Protein AF-A0A0W7WW21-F1 (afdb_monomer)

Mean predicted aligned error: 4.62 Å

Secondary structure (DSSP, 8-state):
---PPP----B-HHHHHHHHTS---HHHHHHHHHH-SEEETTTEEE---SSBS--HHHHHHHHHHHHHHHSTTGGGTTTT--B-BTTTBEEEEEEEESSTT-EEEEEE-SS-GGGPPEEEESSTTSPPEEESS-HHHHHHHHHH-TT-TTT--TTT-SS--EEE-

Sequence (165 aa):
MTGHQDLELDIDWGVVQGQLGALLPGDFKRLCEAFGEGEFSAYLYVHSTRGGDRLDVVEELNDLRATLATMLNRERAYEPYHLFEPGRGGLIPWARAVEEGVEFFWLAGDDDPAEWPVLARKDPAEEWHSFAMGVPEFIYHMLTDADFSPFGITELFPEPSYEMY

Organism: NCBI:txid1765722

Nearest PDB structures (foldseek):
  5nmr-assembly1_A  TM=3.209E-01  e=8.500E+00  Mus musculus

Radius of gyration: 15.53 Å; Cα contacts (8 Å, |Δi|>4): 303; chains: 1; bounding box: 34×35×38 Å

pLDDT: mean 90.93, std 9.65, range [36.94, 98.5]

Structure (mmCIF, N/CA/C/O backbone):
data_AF-A0A0W7WW21-F1
#
_entry.id   AF-A0A0W7WW21-F1
#
loop_
_atom_site.group_PDB
_atom_site.id
_atom_site.type_symbol
_atom_site.label_atom_id
_atom_site.label_alt_id
_atom_site.label_comp_id
_atom_site.label_asym_id
_atom_site.label_entity_id
_atom_site.label_seq_id
_atom_site.pdbx_PDB_ins_code
_atom_site.Cartn_x
_atom_site.Cartn_y
_atom_site.Cartn_z
_atom_site.occupancy
_atom_site.B_iso_or_equiv
_atom_site.auth_seq_id
_atom_site.auth_comp_id
_atom_site.auth_asym_id
_atom_site.auth_atom_id
_atom_site.pdbx_PDB_model_num
ATOM 1 N N . MET A 1 1 ? -5.351 -14.446 22.792 1.00 36.94 1 MET A N 1
ATOM 2 C CA . MET A 1 1 ? -6.567 -13.615 22.631 1.00 36.94 1 MET A CA 1
ATOM 3 C C . MET A 1 1 ? -6.236 -12.210 23.111 1.00 36.94 1 MET A C 1
ATOM 5 O O . MET A 1 1 ? -6.579 -11.836 24.225 1.00 36.94 1 MET A O 1
ATOM 9 N N . THR A 1 2 ? -5.487 -11.461 22.312 1.00 44.44 2 THR A N 1
ATOM 10 C CA . THR A 1 2 ? -5.311 -10.019 22.498 1.00 44.44 2 THR A CA 1
ATOM 11 C C . THR A 1 2 ? -6.563 -9.353 21.936 1.00 44.44 2 THR A C 1
ATOM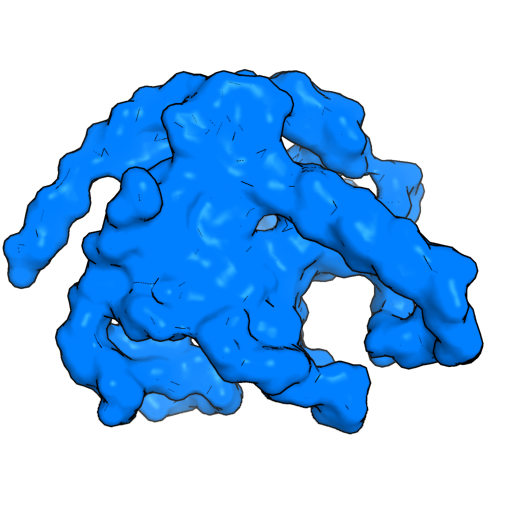 13 O O . THR A 1 2 ? -6.891 -9.503 20.763 1.00 44.44 2 THR A O 1
ATOM 16 N N . GLY A 1 3 ? -7.355 -8.760 22.831 1.00 45.78 3 GLY A N 1
ATOM 17 C CA . GLY A 1 3 ? -8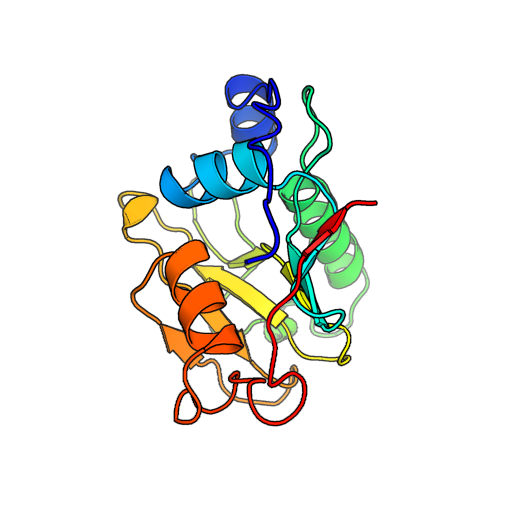.622 -8.113 22.514 1.00 45.78 3 GLY A CA 1
ATOM 18 C C . GLY A 1 3 ? -8.376 -6.745 21.903 1.00 45.78 3 GLY A C 1
ATOM 19 O O . GLY A 1 3 ? -8.393 -5.752 22.624 1.00 45.78 3 GLY A O 1
ATOM 20 N N . HIS A 1 4 ? -8.134 -6.714 20.595 1.00 55.91 4 HIS A N 1
ATOM 21 C CA . HIS A 1 4 ? -8.224 -5.475 19.834 1.00 55.91 4 HIS A CA 1
ATOM 22 C C . HIS A 1 4 ? -9.670 -4.969 19.918 1.00 55.91 4 HIS A C 1
ATOM 24 O O . HIS A 1 4 ? -10.600 -5.708 19.590 1.00 55.91 4 HIS A O 1
ATOM 30 N N . GLN A 1 5 ? -9.870 -3.770 20.465 1.00 55.94 5 GLN A N 1
ATOM 31 C CA . GLN A 1 5 ? -11.153 -3.073 20.401 1.00 55.94 5 GLN A CA 1
ATOM 32 C C . GLN A 1 5 ? -11.148 -2.261 19.115 1.00 55.94 5 GLN A C 1
ATOM 34 O O . GLN A 1 5 ? -10.246 -1.446 18.935 1.00 55.94 5 GLN A O 1
ATOM 39 N N . ASP A 1 6 ? -12.136 -2.491 18.248 1.00 60.81 6 ASP A N 1
ATOM 40 C CA . ASP A 1 6 ? -12.343 -1.665 17.062 1.00 60.81 6 ASP A CA 1
ATOM 41 C C . ASP A 1 6 ? -12.422 -0.205 17.510 1.00 60.81 6 ASP A C 1
ATOM 43 O O . ASP A 1 6 ? -13.284 0.165 18.310 1.00 60.81 6 ASP A O 1
ATOM 47 N N . LEU A 1 7 ? -11.476 0.610 17.045 1.00 63.44 7 LEU A N 1
ATOM 48 C CA . LEU A 1 7 ? -11.408 2.018 17.428 1.00 63.44 7 LEU A CA 1
ATOM 49 C C . LEU A 1 7 ? -12.541 2.839 16.806 1.00 63.44 7 LEU A C 1
ATOM 51 O O . LEU A 1 7 ? -12.765 3.966 17.245 1.00 63.44 7 LEU A O 1
ATOM 55 N N . GLU A 1 8 ? -13.233 2.273 15.807 1.00 71.38 8 GLU A N 1
ATOM 56 C CA . GLU A 1 8 ? -14.285 2.916 15.013 1.00 71.38 8 GLU A CA 1
ATOM 57 C C . GLU A 1 8 ? -13.861 4.333 14.595 1.00 71.38 8 GLU A C 1
ATOM 59 O O . GLU A 1 8 ? -14.600 5.303 14.781 1.00 71.38 8 GLU A O 1
ATOM 64 N N . LEU A 1 9 ? -12.626 4.465 14.090 1.00 80.00 9 LEU A N 1
ATOM 65 C CA . LEU A 1 9 ? -12.068 5.770 13.748 1.00 80.00 9 LEU A CA 1
ATOM 66 C C . LEU A 1 9 ? -12.911 6.445 12.666 1.00 80.00 9 LEU A C 1
ATOM 68 O O . LEU A 1 9 ? -13.158 5.875 11.605 1.00 80.00 9 LEU A O 1
ATOM 72 N N . ASP A 1 10 ? -13.297 7.692 12.919 1.00 84.94 10 ASP A N 1
ATOM 73 C CA . ASP A 1 10 ? -13.980 8.526 11.933 1.00 84.94 10 ASP A CA 1
ATOM 74 C C . ASP A 1 10 ? -12.942 9.105 10.962 1.00 84.94 10 ASP A C 1
ATOM 76 O O . ASP A 1 10 ? -12.232 10.066 11.279 1.00 84.94 10 ASP A O 1
ATOM 80 N N . ILE A 1 11 ? -12.796 8.456 9.806 1.00 89.12 11 ILE A N 1
ATOM 81 C CA . ILE A 1 11 ? -11.891 8.861 8.726 1.00 89.12 11 ILE A CA 1
ATOM 82 C C . ILE A 1 11 ? -12.726 9.458 7.590 1.00 89.12 11 ILE A C 1
ATOM 84 O O . ILE A 1 11 ? -13.607 8.799 7.031 1.00 89.12 11 ILE A O 1
ATOM 88 N N . ASP A 1 12 ? -12.409 10.688 7.181 1.00 92.31 12 ASP A N 1
ATOM 89 C CA . ASP A 1 12 ? -13.035 11.326 6.023 1.00 92.31 12 ASP A CA 1
ATOM 90 C C . ASP A 1 12 ? -12.442 10.767 4.721 1.00 92.31 12 ASP A C 1
ATOM 92 O O . ASP A 1 12 ? -11.591 11.363 4.050 1.00 92.31 12 ASP A O 1
ATOM 96 N N . TRP A 1 13 ? -12.927 9.586 4.335 1.00 93.88 13 TRP A N 1
ATOM 97 C CA . TRP A 1 13 ? -12.550 8.926 3.087 1.00 93.88 13 TRP A CA 1
ATOM 98 C C . TRP A 1 13 ? -12.847 9.768 1.843 1.00 93.88 13 TRP A C 1
ATOM 100 O O . TRP A 1 13 ? -12.227 9.555 0.801 1.00 93.88 13 TRP A O 1
ATOM 110 N N . GLY A 1 14 ? -13.797 10.706 1.913 1.00 93.81 14 GLY A N 1
ATOM 111 C CA . GLY A 1 14 ? -14.089 11.622 0.814 1.00 93.81 14 GLY A CA 1
ATOM 112 C C . GLY A 1 14 ? -12.912 12.556 0.553 1.00 93.81 14 GLY A C 1
ATOM 113 O O . GLY A 1 14 ? -12.470 12.680 -0.592 1.00 93.81 14 GLY A O 1
ATOM 114 N N . VAL A 1 15 ? -12.366 13.154 1.614 1.00 93.44 15 VAL A N 1
ATOM 115 C CA . VAL A 1 15 ? -11.175 14.009 1.532 1.00 93.44 15 VAL A CA 1
ATOM 116 C C . VAL A 1 15 ? -9.942 13.199 1.145 1.00 93.44 15 VAL A C 1
ATOM 118 O O . VAL A 1 15 ? -9.261 13.575 0.192 1.00 93.44 15 VAL A O 1
ATOM 121 N N . VAL A 1 16 ? -9.689 12.065 1.805 1.00 93.69 16 VAL A N 1
ATOM 122 C CA . VAL A 1 16 ? -8.512 11.218 1.533 1.00 93.69 16 VAL A CA 1
ATOM 123 C C . VAL A 1 16 ? -8.476 10.754 0.074 1.00 93.69 16 VAL A C 1
ATOM 125 O O . VAL A 1 16 ? -7.477 10.940 -0.618 1.00 93.69 16 VAL A O 1
ATOM 128 N N . GLN A 1 17 ? -9.581 10.207 -0.440 1.00 94.31 17 GLN A N 1
ATOM 129 C CA . GLN A 1 17 ? -9.658 9.759 -1.838 1.00 94.31 17 GLN A CA 1
ATOM 130 C C . GLN A 1 17 ? -9.620 10.941 -2.818 1.00 94.31 17 GLN A C 1
ATOM 132 O O . GLN A 1 17 ? -9.106 10.809 -3.928 1.00 94.31 17 GLN A O 1
ATOM 137 N N . GLY A 1 18 ? -10.126 12.112 -2.413 1.00 94.75 18 GLY A N 1
ATOM 138 C CA . GLY A 1 18 ? -10.012 13.351 -3.182 1.00 94.75 18 GLY A CA 1
ATOM 139 C C . GLY A 1 18 ? -8.568 13.846 -3.312 1.00 94.75 18 GLY A C 1
ATOM 140 O O . GLY A 1 18 ? -8.181 14.302 -4.385 1.00 94.75 18 GLY A O 1
ATOM 141 N N . GLN A 1 19 ? -7.764 13.725 -2.250 1.00 94.25 19 GLN A N 1
ATOM 142 C CA . GLN A 1 19 ? -6.334 14.051 -2.262 1.00 94.25 19 GLN A CA 1
ATOM 143 C C . GLN A 1 19 ? -5.523 13.025 -3.062 1.00 94.25 19 GLN A C 1
ATOM 145 O O . GLN A 1 19 ? -4.654 13.409 -3.842 1.00 94.25 19 GLN A O 1
ATOM 150 N N . LEU A 1 20 ? -5.826 11.734 -2.892 1.00 93.69 20 LEU A N 1
ATOM 151 C CA . LEU A 1 20 ? -5.174 10.644 -3.618 1.00 93.69 20 LEU A CA 1
ATOM 152 C C . LEU A 1 20 ? -5.509 10.672 -5.117 1.00 93.69 20 LEU A C 1
ATOM 154 O O . LEU A 1 20 ? -4.670 10.335 -5.945 1.00 93.69 20 LEU A O 1
ATOM 158 N N . GLY A 1 21 ? -6.733 11.074 -5.474 1.00 94.12 21 GLY A N 1
ATOM 159 C CA . GLY A 1 21 ? -7.254 10.985 -6.839 1.00 94.12 21 GLY A CA 1
ATOM 160 C C . GLY A 1 21 ? -7.647 9.560 -7.246 1.00 94.12 21 GLY A C 1
ATOM 161 O O . GLY A 1 21 ? -7.709 9.265 -8.439 1.00 94.12 21 GLY A O 1
ATOM 162 N N . ALA A 1 22 ? -7.899 8.688 -6.266 1.00 93.12 22 ALA A N 1
ATOM 163 C CA . ALA A 1 22 ? -8.311 7.299 -6.443 1.00 93.12 22 ALA A CA 1
ATOM 164 C C . ALA A 1 22 ? -9.251 6.875 -5.309 1.00 93.12 22 ALA A C 1
ATOM 166 O O . ALA A 1 22 ? -9.149 7.375 -4.188 1.00 93.12 22 ALA A O 1
ATOM 167 N N . LEU A 1 23 ? -10.139 5.922 -5.589 1.00 94.62 23 LEU A N 1
ATOM 168 C CA . LEU A 1 23 ? -10.840 5.198 -4.530 1.00 94.62 23 LEU A CA 1
ATOM 169 C C . LEU A 1 23 ? -9.876 4.218 -3.849 1.00 94.62 23 LEU A C 1
ATOM 171 O O . LEU A 1 23 ? -8.936 3.752 -4.480 1.00 94.62 23 LEU A O 1
ATOM 175 N N . LEU A 1 24 ? -10.123 3.891 -2.580 1.00 95.50 24 LEU A N 1
ATOM 176 C CA . LEU A 1 24 ? -9.345 2.883 -1.851 1.00 95.50 24 LEU A CA 1
ATOM 177 C C . LEU A 1 24 ? -10.147 1.589 -1.638 1.00 95.50 24 LEU A C 1
ATOM 179 O O . LEU A 1 24 ? -11.376 1.664 -1.471 1.00 95.50 24 LEU A O 1
ATOM 183 N N . PRO A 1 25 ? -9.472 0.422 -1.587 1.00 97.06 25 PRO A N 1
ATOM 184 C CA . PRO A 1 25 ? -10.111 -0.861 -1.311 1.00 97.06 25 PRO A CA 1
ATOM 185 C C . PRO A 1 25 ? -10.961 -0.821 -0.033 1.00 97.06 25 PRO A C 1
ATOM 187 O O . PRO A 1 25 ? -10.577 -0.257 0.995 1.00 97.06 25 PRO A O 1
ATOM 190 N N . GLY A 1 26 ? -12.167 -1.391 -0.093 1.00 96.38 26 GLY A N 1
ATOM 191 C CA . GLY A 1 26 ? -13.128 -1.322 1.013 1.00 96.38 26 GLY A CA 1
ATOM 192 C C . GLY A 1 26 ? -12.690 -2.076 2.270 1.00 96.38 26 GLY A C 1
ATOM 193 O O . GLY A 1 26 ? -13.062 -1.701 3.376 1.00 96.38 26 GLY A O 1
ATOM 194 N N . ASP A 1 27 ? -11.915 -3.138 2.104 1.00 96.06 27 ASP A N 1
ATOM 195 C CA . ASP A 1 27 ? -11.316 -3.933 3.173 1.00 96.06 27 ASP A CA 1
ATOM 196 C C . ASP A 1 27 ? -10.166 -3.201 3.876 1.00 96.06 27 ASP A C 1
ATOM 198 O O . ASP A 1 27 ? -10.101 -3.224 5.103 1.00 96.06 27 ASP A O 1
ATOM 202 N N . PHE A 1 28 ? -9.336 -2.473 3.129 1.00 96.56 28 PHE A N 1
ATOM 203 C CA . PHE A 1 28 ? -8.301 -1.609 3.686 1.00 96.56 28 PHE A CA 1
ATOM 204 C C . PHE A 1 28 ? -8.896 -0.491 4.544 1.00 96.56 28 PHE A C 1
ATOM 206 O O . PHE A 1 28 ? -8.421 -0.242 5.646 1.00 96.56 28 PHE A O 1
ATOM 213 N N . LYS A 1 29 ? -9.993 0.131 4.097 1.00 94.75 29 LYS A N 1
ATOM 214 C CA . LYS A 1 29 ? -10.686 1.151 4.901 1.00 94.75 29 LYS A CA 1
ATOM 215 C C . LYS A 1 29 ? -11.135 0.609 6.256 1.00 94.75 29 LYS A C 1
ATOM 217 O O . LYS A 1 29 ? -10.857 1.227 7.277 1.00 94.75 29 LYS A O 1
ATOM 222 N N . ARG A 1 30 ? -11.731 -0.590 6.274 1.00 94.50 30 ARG A N 1
ATOM 223 C CA . ARG A 1 30 ? -12.118 -1.263 7.526 1.00 94.50 30 ARG A CA 1
ATOM 224 C C . ARG A 1 30 ? -10.910 -1.604 8.396 1.00 94.50 30 ARG A C 1
ATOM 226 O O . ARG A 1 30 ? -11.005 -1.503 9.612 1.00 94.50 30 ARG A O 1
ATOM 233 N N . LEU A 1 31 ? -9.786 -2.000 7.793 1.00 94.12 31 LEU A N 1
ATOM 234 C CA . LEU A 1 31 ? -8.537 -2.233 8.521 1.00 94.12 31 LEU A CA 1
ATOM 235 C C . LEU A 1 31 ? -8.070 -0.949 9.223 1.00 94.12 31 LEU A C 1
ATOM 237 O O . LEU A 1 31 ? -7.793 -0.988 10.417 1.00 94.12 31 LEU A O 1
ATOM 241 N N . CYS A 1 32 ? -8.043 0.185 8.518 1.00 93.31 32 CYS A N 1
ATOM 242 C CA . CYS A 1 32 ? -7.687 1.480 9.101 1.00 93.31 32 CYS A CA 1
ATOM 243 C C . CYS A 1 32 ? -8.660 1.916 10.202 1.00 93.31 32 CYS A C 1
ATOM 245 O O . CYS A 1 32 ? -8.216 2.359 11.253 1.00 93.31 32 CYS A O 1
ATOM 247 N N . GLU A 1 33 ? -9.969 1.768 9.994 1.00 91.81 33 GLU A N 1
ATOM 248 C CA . GLU A 1 33 ? -10.997 2.124 10.985 1.00 91.81 33 GLU A CA 1
ATOM 249 C C . GLU A 1 33 ? -10.913 1.262 12.253 1.00 91.81 33 GLU A C 1
ATOM 251 O O . GLU A 1 33 ? -11.152 1.757 13.357 1.00 91.81 33 GLU A O 1
ATOM 256 N N . ALA A 1 34 ? -10.565 -0.019 12.101 1.00 90.88 34 ALA A N 1
ATOM 257 C CA . ALA A 1 34 ? -10.420 -0.945 13.213 1.00 90.88 34 ALA A CA 1
ATOM 258 C C . ALA A 1 34 ? -9.117 -0.699 13.978 1.00 90.88 34 ALA A C 1
ATOM 260 O O . ALA A 1 34 ? -9.153 -0.552 15.199 1.00 90.88 34 ALA A O 1
ATOM 261 N N . PHE A 1 35 ? -7.979 -0.667 13.280 1.00 88.44 35 PHE A N 1
ATOM 262 C CA . PHE A 1 35 ? -6.643 -0.687 13.882 1.00 88.44 35 PHE A CA 1
ATOM 263 C C . PHE A 1 35 ? -6.037 0.700 14.096 1.00 88.44 35 PHE A C 1
ATOM 265 O O . PHE A 1 35 ? -5.388 0.920 15.115 1.00 88.44 35 PHE A O 1
ATOM 272 N N . GLY A 1 36 ? -6.292 1.649 13.197 1.00 87.88 36 GLY A N 1
ATOM 273 C CA . GLY A 1 36 ? -5.660 2.963 13.224 1.00 87.88 36 GLY A CA 1
ATOM 274 C C . GLY A 1 36 ? -4.179 2.927 12.860 1.00 87.88 36 GLY A C 1
ATOM 275 O O . GLY A 1 36 ? -3.741 2.114 12.042 1.00 87.88 36 GLY A O 1
ATOM 276 N N . GLU A 1 37 ? -3.423 3.862 13.425 1.00 88.25 37 GLU A N 1
ATOM 277 C CA . GLU A 1 37 ? -1.975 3.992 13.263 1.00 88.25 37 GLU A CA 1
ATOM 278 C C . GLU A 1 37 ? -1.237 3.082 14.262 1.00 88.25 37 GLU A C 1
ATOM 280 O O . GLU A 1 37 ? -1.456 3.165 15.473 1.00 88.25 37 GLU A O 1
ATOM 285 N N . GLY A 1 38 ? -0.345 2.223 13.764 1.00 89.06 38 GLY A N 1
ATOM 286 C CA . GLY A 1 38 ? 0.389 1.267 14.593 1.00 89.06 38 GLY A CA 1
ATOM 287 C C . GLY A 1 38 ? 1.231 0.281 13.786 1.00 89.06 38 GLY A C 1
ATOM 288 O O . GLY A 1 38 ? 1.380 0.416 12.568 1.00 89.06 38 GLY A O 1
ATOM 289 N N . GLU A 1 39 ? 1.753 -0.734 14.470 1.00 92.62 39 GLU A N 1
ATOM 290 C CA . GLU A 1 39 ? 2.549 -1.815 13.887 1.00 92.62 39 GLU A CA 1
ATOM 291 C C . GLU A 1 39 ? 1.965 -3.201 14.184 1.00 92.62 39 GLU A C 1
ATOM 293 O O . GLU A 1 39 ? 1.526 -3.503 15.295 1.00 92.62 39 GLU A O 1
ATOM 298 N N . PHE A 1 40 ? 2.009 -4.077 13.181 1.00 93.75 40 PHE A N 1
ATOM 299 C CA . PHE A 1 40 ? 1.763 -5.505 13.328 1.00 93.75 40 PHE A CA 1
ATOM 300 C C . PHE A 1 40 ? 3.082 -6.220 13.620 1.00 93.75 40 PHE A C 1
ATOM 302 O O . PHE A 1 40 ? 4.045 -6.111 12.852 1.00 93.75 40 PHE A O 1
ATOM 309 N N . SER A 1 41 ? 3.110 -6.965 14.726 1.00 92.94 41 SER A N 1
ATOM 310 C CA . SER A 1 41 ? 4.236 -7.792 15.172 1.00 92.94 41 SER A CA 1
ATOM 311 C C . SER A 1 41 ? 5.593 -7.080 15.133 1.00 92.94 41 SER A C 1
ATOM 313 O O . SER A 1 41 ? 6.574 -7.680 14.710 1.00 92.94 41 SER A O 1
ATOM 315 N N . ALA A 1 42 ? 5.653 -5.795 15.508 1.00 92.31 42 ALA A N 1
ATOM 316 C CA . ALA A 1 42 ? 6.868 -4.967 15.455 1.00 92.31 42 ALA A CA 1
ATOM 317 C C . ALA A 1 42 ? 7.637 -5.019 14.116 1.00 92.31 42 ALA A C 1
ATOM 319 O O . ALA A 1 42 ? 8.848 -4.791 14.062 1.00 92.31 42 ALA A O 1
ATOM 320 N N . TYR A 1 43 ? 6.937 -5.361 13.032 1.00 94.50 43 TYR A N 1
ATOM 321 C CA . TYR A 1 43 ? 7.527 -5.616 11.724 1.00 94.50 43 TYR A CA 1
ATOM 322 C C . TYR A 1 43 ? 6.890 -4.752 10.647 1.00 94.50 43 TYR A C 1
ATOM 324 O O . TYR A 1 43 ? 7.612 -4.140 9.863 1.00 94.50 43 TYR A O 1
ATOM 332 N N . LEU A 1 44 ? 5.558 -4.700 10.595 1.00 96.62 44 LEU A N 1
ATOM 333 C CA . LEU A 1 44 ? 4.821 -4.055 9.514 1.00 96.62 44 LEU A CA 1
ATOM 334 C C . LEU A 1 44 ? 4.042 -2.845 10.023 1.00 96.62 44 LEU A C 1
ATOM 336 O O . LEU A 1 44 ? 3.174 -2.976 10.881 1.00 96.62 44 LEU A O 1
ATOM 340 N N . TYR A 1 45 ? 4.297 -1.690 9.426 1.00 95.62 45 TYR A N 1
ATOM 341 C CA . TYR A 1 45 ? 3.645 -0.424 9.731 1.00 95.62 45 TYR A CA 1
ATOM 342 C C . TYR A 1 45 ? 2.705 -0.102 8.575 1.00 95.62 45 TYR A C 1
ATOM 344 O O . TYR A 1 45 ? 3.164 0.216 7.476 1.00 95.62 45 TYR A O 1
ATOM 352 N N . VAL A 1 46 ? 1.398 -0.218 8.799 1.00 96.12 46 VAL A N 1
ATOM 353 C CA . VAL A 1 46 ? 0.403 0.124 7.777 1.00 96.12 46 VAL A CA 1
ATOM 354 C C . VAL A 1 46 ? 0.271 1.639 7.713 1.00 96.12 46 VAL A C 1
ATOM 356 O O . VAL A 1 46 ? 0.048 2.278 8.739 1.00 96.12 46 VAL A O 1
ATOM 359 N N . HIS A 1 47 ? 0.386 2.206 6.512 1.00 94.50 47 HIS A N 1
ATOM 360 C CA . HIS A 1 47 ? 0.177 3.631 6.288 1.00 94.50 47 HIS A CA 1
ATOM 361 C C . HIS A 1 47 ? -1.301 3.947 6.522 1.00 94.50 47 HIS A C 1
ATOM 363 O O . HIS A 1 47 ? -2.156 3.669 5.687 1.00 94.50 47 HIS A O 1
ATOM 369 N N . SER A 1 48 ? -1.612 4.467 7.701 1.00 91.25 48 SER A N 1
ATOM 370 C CA . SER A 1 48 ? -2.974 4.611 8.201 1.00 91.25 48 SER A CA 1
ATOM 371 C C . SER A 1 48 ? -3.150 6.019 8.767 1.00 91.25 48 SER A C 1
ATOM 373 O O . SER A 1 48 ? -2.550 6.972 8.275 1.00 91.25 48 SER A O 1
ATOM 375 N N . THR A 1 49 ? -4.050 6.186 9.728 1.00 87.75 49 THR A N 1
ATOM 376 C CA . THR A 1 49 ? -4.262 7.435 10.454 1.00 87.75 49 THR A CA 1
ATOM 377 C C . THR A 1 49 ? -4.899 7.155 11.809 1.00 87.75 49 THR A C 1
ATOM 379 O O . THR A 1 49 ? -5.422 6.069 12.058 1.00 87.75 49 THR A O 1
ATOM 382 N N . ARG A 1 50 ? -4.915 8.163 12.680 1.00 85.31 50 ARG A N 1
ATOM 383 C CA . ARG A 1 50 ? -5.644 8.155 13.958 1.00 85.31 50 ARG A CA 1
ATOM 384 C C . ARG A 1 50 ? -7.075 8.691 13.831 1.00 85.31 50 ARG A C 1
ATOM 386 O O . ARG A 1 50 ? -7.710 8.974 14.844 1.00 85.31 50 ARG A O 1
ATOM 393 N N . GLY A 1 51 ? -7.557 8.885 12.603 1.00 83.12 51 GLY A N 1
ATOM 394 C CA . GLY A 1 51 ? -8.831 9.533 12.282 1.00 83.12 51 GLY A CA 1
ATOM 395 C C . GLY A 1 51 ? -8.644 10.904 11.625 1.00 83.12 51 GLY A C 1
ATOM 396 O O . GLY A 1 51 ? -7.534 11.430 11.535 1.00 83.12 51 GLY A O 1
ATOM 397 N N . GLY A 1 52 ? -9.746 11.506 11.178 1.00 86.94 52 GLY A N 1
ATOM 398 C CA . GLY A 1 52 ? -9.742 12.803 10.501 1.00 86.94 52 GLY A CA 1
ATOM 399 C C . GLY A 1 52 ? -9.562 12.697 8.986 1.00 86.94 52 GLY A C 1
ATOM 400 O O . GLY A 1 52 ? -10.066 11.773 8.356 1.00 86.94 52 GLY A O 1
ATOM 401 N N . ASP A 1 53 ? -8.887 13.677 8.386 1.00 82.19 53 ASP A N 1
ATOM 402 C CA . ASP A 1 53 ? -8.857 13.911 6.934 1.00 82.19 53 ASP A CA 1
ATOM 403 C C . ASP A 1 53 ? -7.480 13.683 6.281 1.00 82.19 53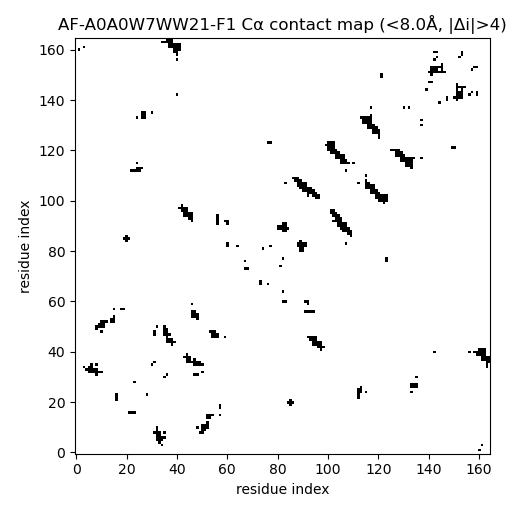 ASP A C 1
ATOM 405 O O . ASP A 1 53 ? -7.278 14.012 5.108 1.00 82.19 53 ASP A O 1
ATOM 409 N N . ARG A 1 54 ? -6.532 13.120 7.038 1.00 84.31 54 ARG A N 1
ATOM 410 C CA . ARG A 1 54 ? -5.176 12.780 6.586 1.00 84.31 54 ARG A CA 1
ATOM 411 C C . ARG A 1 54 ? -4.951 11.284 6.696 1.00 84.31 54 ARG A C 1
ATOM 413 O O . ARG A 1 54 ? -5.369 10.679 7.679 1.00 84.31 54 ARG A O 1
ATOM 420 N N . LEU A 1 55 ? -4.275 10.721 5.701 1.00 89.81 55 LEU A N 1
ATOM 421 C CA . LEU A 1 55 ? -3.892 9.316 5.649 1.00 89.81 55 LEU A CA 1
ATOM 422 C C . LEU A 1 55 ? -2.442 9.215 5.182 1.00 89.81 55 LEU A C 1
ATOM 424 O O . LEU A 1 55 ? -2.104 9.775 4.135 1.00 89.81 55 LEU A O 1
ATOM 428 N N . ASP A 1 56 ? -1.625 8.448 5.901 1.00 93.75 56 ASP A N 1
ATOM 429 C CA . ASP A 1 56 ? -0.197 8.305 5.607 1.00 93.75 56 ASP A CA 1
ATOM 430 C C . ASP A 1 56 ? 0.062 7.772 4.192 1.00 93.75 56 ASP A C 1
ATOM 432 O O . ASP A 1 56 ? 1.077 8.107 3.600 1.00 93.75 56 ASP A O 1
ATOM 436 N N . VAL A 1 57 ? -0.870 7.013 3.595 1.00 95.12 57 VAL A N 1
ATOM 437 C CA . VAL A 1 57 ? -0.775 6.554 2.191 1.00 95.12 57 VAL A CA 1
ATOM 438 C C . VAL A 1 57 ? -0.563 7.729 1.235 1.00 95.12 57 VAL A C 1
ATOM 440 O O . VAL A 1 57 ? 0.219 7.644 0.287 1.00 95.12 57 VAL A O 1
ATOM 443 N N . VAL A 1 58 ? -1.281 8.832 1.464 1.00 95.50 58 VAL A N 1
ATOM 444 C CA . VAL A 1 58 ? -1.199 10.031 0.622 1.00 95.50 58 VAL A CA 1
ATOM 445 C C . VAL A 1 58 ? 0.126 10.749 0.857 1.00 95.50 58 VAL A C 1
ATOM 447 O O . VAL A 1 58 ? 0.735 11.242 -0.093 1.00 95.50 58 VAL A O 1
ATOM 450 N N . GLU A 1 59 ? 0.575 10.819 2.108 1.00 95.25 59 GLU A N 1
ATOM 451 C CA . GLU A 1 59 ? 1.833 11.470 2.481 1.00 95.25 59 GLU A CA 1
ATOM 452 C C . GLU A 1 59 ? 3.029 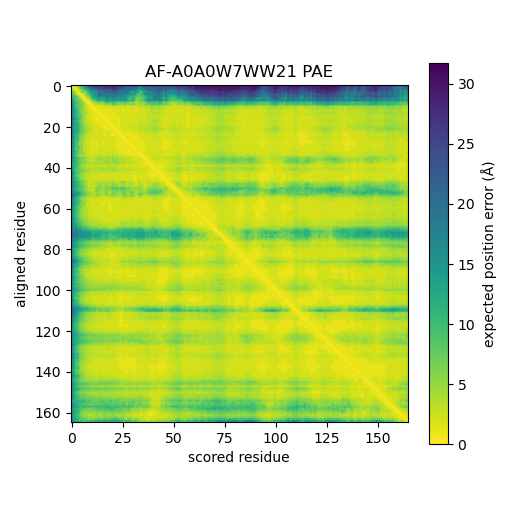10.697 1.916 1.00 95.25 59 GLU A C 1
ATOM 454 O O . GLU A 1 59 ? 3.817 11.266 1.162 1.00 95.25 59 GLU A O 1
ATOM 459 N N . GLU A 1 60 ? 3.070 9.383 2.134 1.00 96.75 60 GLU A N 1
ATOM 460 C CA . GLU A 1 60 ? 4.114 8.490 1.633 1.00 96.75 60 GLU A CA 1
ATOM 461 C C . GLU A 1 60 ? 4.203 8.529 0.102 1.00 96.75 60 GLU A C 1
ATOM 463 O O . GLU A 1 60 ? 5.287 8.669 -0.465 1.00 96.75 60 GLU A O 1
ATOM 468 N N . LEU A 1 61 ? 3.070 8.493 -0.612 1.00 96.81 61 LEU A N 1
ATOM 469 C CA . LEU A 1 61 ? 3.086 8.603 -2.073 1.00 96.81 61 LEU A CA 1
ATOM 470 C C . LEU A 1 61 ? 3.705 9.932 -2.544 1.00 96.81 61 LEU A C 1
ATOM 472 O O . LEU A 1 61 ? 4.432 9.962 -3.542 1.00 96.81 61 LEU A O 1
ATOM 476 N N . ASN A 1 62 ? 3.424 11.037 -1.850 1.00 96.12 62 ASN A N 1
ATOM 477 C CA . ASN A 1 62 ? 4.002 12.342 -2.171 1.00 96.12 62 ASN A CA 1
ATOM 478 C C . ASN A 1 62 ? 5.499 12.409 -1.841 1.00 96.12 62 ASN A C 1
ATOM 480 O O . ASN A 1 62 ? 6.267 12.970 -2.630 1.00 96.12 62 ASN A O 1
ATOM 484 N N . ASP A 1 63 ? 5.926 11.796 -0.743 1.00 96.06 63 ASP A N 1
ATOM 485 C CA . ASP A 1 63 ? 7.329 11.739 -0.338 1.00 96.06 63 ASP A CA 1
ATOM 486 C C . ASP A 1 63 ? 8.161 10.874 -1.291 1.00 96.06 63 ASP A C 1
ATOM 488 O O . ASP A 1 63 ? 9.240 11.293 -1.731 1.00 96.06 63 ASP A O 1
ATOM 492 N N . LEU A 1 64 ? 7.631 9.730 -1.737 1.00 94.94 64 LEU A N 1
ATOM 493 C CA . LEU A 1 64 ? 8.248 8.917 -2.790 1.00 94.94 64 LEU A CA 1
ATOM 494 C C . LEU A 1 64 ? 8.386 9.708 -4.097 1.00 94.94 64 LEU A C 1
ATOM 496 O O . LEU A 1 64 ? 9.439 9.679 -4.740 1.00 94.94 64 LEU A O 1
ATOM 500 N N . ARG A 1 65 ? 7.366 10.485 -4.485 1.00 94.94 65 ARG A N 1
ATOM 501 C CA . ARG A 1 65 ? 7.438 11.368 -5.664 1.00 94.94 65 ARG A CA 1
ATOM 502 C C . ARG A 1 65 ? 8.521 12.432 -5.525 1.00 94.94 65 ARG A C 1
ATOM 504 O O . ARG A 1 65 ? 9.285 12.646 -6.471 1.00 94.94 65 ARG A O 1
ATOM 511 N N . ALA A 1 66 ? 8.591 13.097 -4.373 1.00 95.44 66 ALA A N 1
ATOM 512 C CA . ALA A 1 66 ? 9.605 14.106 -4.090 1.00 95.44 66 ALA A CA 1
ATOM 513 C C . ALA A 1 66 ? 11.014 13.499 -4.142 1.00 95.44 66 ALA A C 1
ATOM 515 O O . ALA A 1 66 ? 11.917 14.063 -4.762 1.00 95.44 66 ALA A O 1
ATOM 516 N N . THR A 1 67 ? 11.172 12.307 -3.571 1.00 92.62 67 THR A N 1
ATOM 517 C CA . THR A 1 67 ? 12.419 11.542 -3.554 1.00 92.62 67 THR A CA 1
ATOM 518 C C . THR A 1 67 ? 12.859 11.179 -4.971 1.00 92.62 67 THR A C 1
ATOM 520 O O . THR A 1 67 ? 13.955 11.563 -5.392 1.00 92.62 67 THR A O 1
ATOM 523 N N . LEU A 1 68 ? 11.984 10.553 -5.766 1.00 92.00 68 LEU A N 1
ATOM 524 C CA . LEU A 1 68 ? 12.265 10.204 -7.162 1.00 92.00 68 LEU A CA 1
ATOM 525 C C . LEU A 1 68 ? 12.615 11.421 -8.020 1.00 92.00 68 LEU A C 1
ATOM 527 O O . LEU A 1 68 ? 13.462 11.323 -8.907 1.00 92.00 68 LEU A O 1
ATOM 531 N N . ALA A 1 69 ? 12.005 12.584 -7.772 1.00 91.81 69 ALA A N 1
ATOM 532 C CA . ALA A 1 69 ? 12.320 13.799 -8.520 1.00 91.81 69 ALA A CA 1
ATOM 533 C C . ALA A 1 69 ? 13.799 14.214 -8.387 1.00 91.81 69 ALA A C 1
ATOM 535 O O . ALA A 1 69 ? 14.332 14.850 -9.301 1.00 91.81 69 ALA A O 1
ATOM 536 N N . THR A 1 70 ? 14.462 13.824 -7.292 1.00 92.31 70 THR A N 1
ATOM 537 C CA . THR A 1 70 ? 15.882 14.107 -7.023 1.00 92.31 70 THR A CA 1
ATOM 538 C C . THR A 1 70 ? 16.841 12.999 -7.470 1.00 92.31 70 THR A C 1
ATOM 540 O O . THR A 1 70 ? 18.045 13.242 -7.567 1.00 92.31 70 THR A O 1
ATOM 543 N N . MET A 1 71 ? 16.337 11.798 -7.769 1.00 89.81 71 MET A N 1
ATOM 544 C CA . MET A 1 71 ? 17.164 10.637 -8.103 1.00 89.81 71 MET A CA 1
ATOM 545 C C . MET A 1 71 ? 17.667 10.658 -9.551 1.00 89.81 71 MET A C 1
ATOM 547 O O . MET A 1 71 ? 16.968 11.044 -10.492 1.00 89.81 71 MET A O 1
ATOM 551 N N . LEU A 1 72 ? 18.891 10.163 -9.741 1.00 80.56 72 LEU A N 1
ATOM 552 C CA . LEU A 1 72 ? 19.414 9.807 -11.060 1.00 80.56 72 LEU A CA 1
ATOM 553 C C . LEU A 1 72 ? 18.765 8.491 -11.517 1.00 80.56 72 LEU A C 1
ATOM 555 O O . LEU A 1 72 ? 18.672 7.554 -10.732 1.00 80.56 72 LEU A O 1
ATOM 559 N N . ASN A 1 73 ? 18.357 8.405 -12.787 1.00 82.62 73 ASN A N 1
ATOM 560 C CA . ASN A 1 73 ? 17.622 7.264 -13.360 1.00 82.62 73 ASN A CA 1
ATOM 561 C C . ASN A 1 73 ? 16.265 6.971 -12.687 1.00 82.62 73 ASN A C 1
ATOM 563 O O . ASN A 1 73 ? 15.859 5.812 -12.587 1.00 82.62 73 ASN A O 1
ATOM 567 N N . ARG A 1 74 ? 15.558 8.006 -12.214 1.00 82.00 74 ARG A N 1
ATOM 568 C CA . ARG A 1 74 ? 14.255 7.887 -11.528 1.00 82.00 74 ARG A CA 1
ATOM 569 C C . ARG A 1 74 ? 13.218 7.063 -12.294 1.00 82.00 74 ARG A C 1
ATOM 571 O O . ARG A 1 74 ? 12.376 6.413 -11.691 1.00 82.00 74 ARG A O 1
ATOM 578 N N . GLU A 1 75 ? 13.288 7.079 -13.620 1.00 77.50 75 GLU A N 1
ATOM 579 C CA . GLU A 1 75 ? 12.412 6.326 -14.513 1.00 77.50 75 GLU A CA 1
ATOM 580 C C . GLU A 1 75 ? 12.567 4.807 -14.375 1.00 77.50 75 GLU A C 1
ATOM 582 O O . GLU A 1 75 ? 11.646 4.083 -14.730 1.00 77.50 75 GLU A O 1
ATOM 587 N N . ARG A 1 76 ? 13.686 4.333 -13.812 1.00 85.31 76 ARG A N 1
ATOM 588 C CA . ARG A 1 76 ? 13.986 2.905 -13.637 1.00 85.31 76 ARG A CA 1
ATOM 589 C C . ARG A 1 76 ? 13.720 2.379 -12.230 1.00 85.31 76 ARG A C 1
ATOM 591 O O . ARG A 1 76 ? 13.751 1.171 -12.031 1.00 85.31 76 ARG A O 1
ATOM 598 N N . ALA A 1 77 ? 13.460 3.257 -11.259 1.00 87.00 77 ALA A N 1
ATOM 599 C CA . ALA A 1 77 ? 13.356 2.885 -9.843 1.00 87.00 77 ALA A CA 1
ATOM 600 C C . ALA A 1 77 ? 12.242 1.857 -9.560 1.00 87.00 77 ALA A C 1
ATOM 602 O O . ALA A 1 77 ? 12.377 1.013 -8.672 1.00 87.00 77 ALA A O 1
ATOM 603 N N . TYR A 1 78 ? 11.166 1.919 -10.347 1.00 92.25 78 TYR A N 1
ATOM 604 C CA . TYR A 1 78 ? 9.981 1.077 -10.198 1.00 92.25 78 TYR A CA 1
ATOM 605 C C . TYR A 1 78 ? 9.636 0.278 -11.461 1.00 92.25 78 TYR A C 1
ATOM 607 O O . TYR A 1 78 ? 8.540 -0.269 -11.532 1.00 92.25 78 TYR A O 1
ATOM 615 N N . GLU A 1 79 ? 10.541 0.177 -12.447 1.00 90.50 79 GLU A N 1
ATOM 616 C CA . GLU A 1 79 ? 10.295 -0.615 -13.664 1.00 90.50 79 GLU A CA 1
ATOM 617 C C . GLU A 1 79 ? 9.852 -2.058 -13.314 1.00 90.50 79 GLU A C 1
ATOM 619 O O . GLU A 1 79 ? 10.390 -2.659 -12.380 1.00 90.50 79 GLU A O 1
ATOM 624 N N . PRO A 1 80 ? 8.868 -2.636 -14.038 1.00 93.25 80 PRO A N 1
ATOM 625 C CA . PRO A 1 80 ? 8.151 -2.078 -15.195 1.00 93.25 80 PRO A CA 1
ATOM 626 C C . PRO A 1 80 ? 6.977 -1.141 -14.833 1.00 93.25 80 PRO A C 1
ATOM 628 O O . PRO A 1 80 ? 6.255 -0.686 -15.722 1.00 93.25 80 PRO A O 1
ATOM 631 N N . TYR A 1 81 ? 6.760 -0.869 -13.549 1.00 95.12 81 TYR A N 1
ATOM 632 C CA . TYR A 1 81 ? 5.687 -0.026 -13.030 1.00 95.12 81 TYR A CA 1
ATOM 633 C C . TYR A 1 81 ? 6.119 1.443 -12.864 1.00 95.12 81 TYR A C 1
ATOM 635 O O . TYR A 1 81 ? 7.207 1.865 -13.252 1.00 95.12 81 TYR A O 1
ATOM 643 N N . HIS A 1 82 ? 5.212 2.254 -12.323 1.00 95.06 82 HIS A N 1
ATOM 644 C CA . HIS A 1 82 ? 5.411 3.667 -12.003 1.00 95.06 82 HIS A CA 1
ATOM 645 C C . HIS A 1 82 ? 4.549 4.031 -10.793 1.00 95.06 82 HIS A C 1
ATOM 647 O O . HIS A 1 82 ? 3.539 3.373 -10.553 1.00 95.06 82 HIS A O 1
ATOM 653 N N . LEU A 1 83 ? 4.915 5.081 -10.054 1.00 96.25 83 LEU A N 1
ATOM 654 C CA . LEU A 1 83 ? 4.077 5.595 -8.966 1.00 96.25 83 LEU A CA 1
ATOM 655 C C . LEU A 1 83 ? 2.716 6.062 -9.488 1.00 96.25 83 LEU A C 1
ATOM 657 O O . LEU A 1 83 ? 2.633 6.653 -10.565 1.00 96.25 83 LEU A O 1
ATOM 661 N N . PHE A 1 84 ? 1.674 5.825 -8.697 1.00 97.00 84 PHE A N 1
ATOM 662 C CA . PHE A 1 84 ? 0.282 6.039 -9.066 1.00 97.00 84 PHE A CA 1
ATOM 663 C C . PHE A 1 84 ? -0.031 7.466 -9.484 1.00 97.00 84 PHE A C 1
ATOM 665 O O . PHE A 1 84 ? 0.059 8.366 -8.655 1.00 97.00 84 PHE A O 1
ATOM 672 N N . GLU A 1 85 ? -0.484 7.671 -10.718 1.00 94.62 85 GLU A N 1
ATOM 673 C CA . GLU A 1 85 ? -0.987 8.950 -11.224 1.00 94.62 85 GLU A CA 1
ATOM 674 C C . GLU A 1 85 ? -2.516 8.903 -11.416 1.00 94.62 85 GLU A C 1
ATOM 676 O O . GLU A 1 85 ? -3.016 7.972 -12.059 1.00 94.62 85 GLU A O 1
ATOM 681 N N . PRO A 1 86 ? -3.275 9.908 -10.928 1.00 92.25 86 PRO A N 1
ATOM 682 C CA . PRO A 1 86 ? -4.721 9.959 -11.129 1.00 92.25 86 PRO A CA 1
ATOM 683 C C . PRO A 1 86 ? -5.110 9.828 -12.608 1.00 92.25 86 PRO A C 1
ATOM 685 O O . PRO A 1 86 ? -4.613 10.565 -13.461 1.00 92.25 86 PRO A O 1
ATOM 688 N N . GLY A 1 87 ? -6.005 8.883 -12.908 1.00 89.56 87 GLY A N 1
ATOM 689 C CA . GLY A 1 87 ? -6.466 8.579 -14.270 1.00 89.56 87 GLY A CA 1
ATOM 690 C C . GLY A 1 87 ? -5.485 7.783 -15.141 1.00 89.56 87 GLY A C 1
ATOM 691 O O . GLY A 1 87 ? -5.761 7.584 -16.322 1.00 89.56 87 GLY A O 1
ATOM 692 N N . ARG A 1 88 ? -4.340 7.356 -14.594 1.00 92.94 88 ARG A N 1
ATOM 693 C CA . ARG A 1 88 ? -3.387 6.456 -15.261 1.00 92.94 88 ARG A CA 1
ATOM 694 C C . ARG A 1 88 ? -3.119 5.173 -14.468 1.00 92.94 88 ARG A C 1
ATOM 696 O O . ARG A 1 88 ? -2.724 4.176 -15.071 1.00 92.94 88 ARG A O 1
ATOM 703 N N . GLY A 1 89 ? -3.340 5.189 -13.154 1.00 95.75 89 GLY A N 1
ATOM 704 C CA . GLY A 1 89 ? -3.009 4.067 -12.279 1.00 95.75 89 GLY A CA 1
ATOM 705 C C . GLY A 1 89 ? -1.538 4.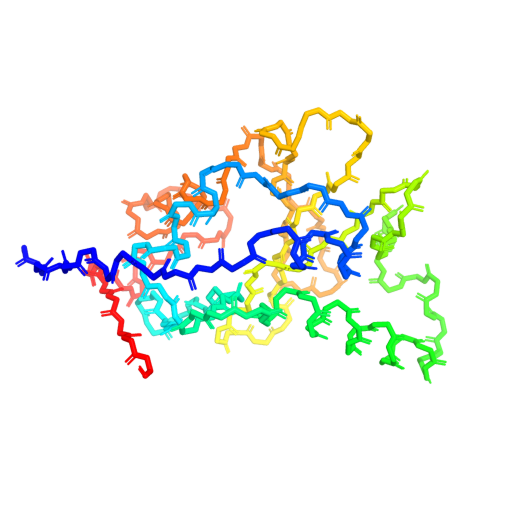078 -11.863 1.00 95.75 89 GLY A C 1
ATOM 706 O O . GLY A 1 89 ? -0.832 5.070 -12.054 1.00 95.75 89 GLY A O 1
ATOM 707 N N . GLY A 1 90 ? -1.089 2.979 -11.260 1.00 97.12 90 GLY A N 1
ATOM 708 C CA . GLY A 1 90 ? 0.284 2.764 -10.807 1.00 97.12 90 GLY A CA 1
ATOM 709 C C . GLY A 1 90 ? 0.382 2.350 -9.339 1.00 97.12 90 GLY A C 1
ATOM 710 O O . GLY A 1 90 ? -0.597 1.952 -8.715 1.00 97.12 90 GLY A O 1
ATOM 711 N N . LEU A 1 91 ? 1.596 2.422 -8.802 1.00 97.94 91 LEU A N 1
ATOM 712 C CA . LEU A 1 91 ? 1.937 1.962 -7.462 1.00 97.94 91 LEU A CA 1
ATOM 713 C C . LEU A 1 91 ? 1.483 2.956 -6.388 1.00 97.94 91 LEU A C 1
ATOM 715 O O . LEU A 1 91 ? 1.885 4.122 -6.419 1.00 97.94 91 LEU A O 1
ATOM 719 N N . ILE A 1 92 ? 0.693 2.479 -5.425 1.00 98.06 92 ILE A N 1
ATOM 720 C CA . ILE A 1 92 ? 0.298 3.227 -4.221 1.00 98.06 92 ILE A CA 1
ATOM 721 C C . ILE A 1 92 ? 0.880 2.506 -2.996 1.00 98.06 92 ILE A C 1
ATOM 723 O O . ILE A 1 92 ? 0.530 1.340 -2.800 1.00 98.06 92 ILE A O 1
ATOM 727 N N . PRO A 1 93 ? 1.769 3.131 -2.200 1.00 97.75 93 PRO A N 1
ATOM 728 C CA . PRO A 1 93 ? 2.352 2.490 -1.022 1.00 97.75 93 PRO A CA 1
ATOM 729 C C . PRO A 1 93 ? 1.292 2.324 0.068 1.00 97.75 93 PRO A C 1
ATOM 731 O O . PRO A 1 93 ? 0.529 3.251 0.333 1.00 97.75 93 PRO A O 1
ATOM 734 N N . TRP A 1 94 ? 1.242 1.158 0.714 1.00 97.62 94 TRP A N 1
ATOM 735 C CA . TRP A 1 94 ? 0.263 0.895 1.784 1.00 97.62 94 TRP A CA 1
ATOM 736 C C . TRP A 1 94 ? 0.878 0.486 3.118 1.00 97.62 94 TRP A C 1
ATOM 738 O O . TRP A 1 94 ? 0.206 0.565 4.146 1.00 97.62 94 TRP A O 1
ATOM 748 N N . ALA A 1 95 ? 2.150 0.097 3.130 1.00 97.25 95 ALA A N 1
ATOM 749 C CA . ALA A 1 95 ? 2.897 -0.135 4.354 1.00 97.25 95 ALA A CA 1
ATOM 750 C C . ALA A 1 95 ? 4.400 0.022 4.140 1.00 97.25 95 ALA A C 1
ATOM 752 O O . ALA A 1 95 ? 4.906 -0.097 3.023 1.00 97.25 95 ALA A O 1
ATOM 753 N N . ARG A 1 96 ? 5.111 0.151 5.260 1.00 95.50 96 ARG A N 1
ATOM 754 C CA . ARG A 1 96 ? 6.557 -0.056 5.349 1.00 95.50 96 ARG A CA 1
ATOM 755 C C . ARG A 1 96 ? 6.865 -1.211 6.298 1.00 95.50 96 ARG A C 1
ATOM 757 O O . ARG A 1 96 ? 6.159 -1.410 7.287 1.00 95.50 96 ARG A O 1
ATOM 764 N N . ALA A 1 97 ? 7.934 -1.949 6.027 1.00 95.56 97 ALA A N 1
ATOM 765 C CA . ALA A 1 97 ? 8.494 -2.906 6.979 1.00 95.56 97 ALA A CA 1
ATOM 766 C C . ALA A 1 97 ? 9.590 -2.263 7.843 1.00 95.56 97 ALA A C 1
ATOM 768 O O . ALA A 1 97 ? 10.090 -1.173 7.559 1.00 95.56 97 ALA A O 1
ATOM 769 N N . VAL A 1 98 ? 9.968 -2.960 8.915 1.00 94.06 98 VAL A N 1
ATOM 770 C CA . VAL A 1 98 ? 11.166 -2.662 9.713 1.00 94.06 98 VAL A CA 1
ATOM 771 C C . VAL A 1 98 ? 12.456 -2.950 8.936 1.00 94.06 98 VAL A C 1
ATOM 773 O O . VAL A 1 98 ? 13.477 -2.308 9.165 1.00 94.06 98 VAL A O 1
ATOM 776 N N . GLU A 1 99 ? 12.412 -3.918 8.020 1.00 93.31 99 GLU A N 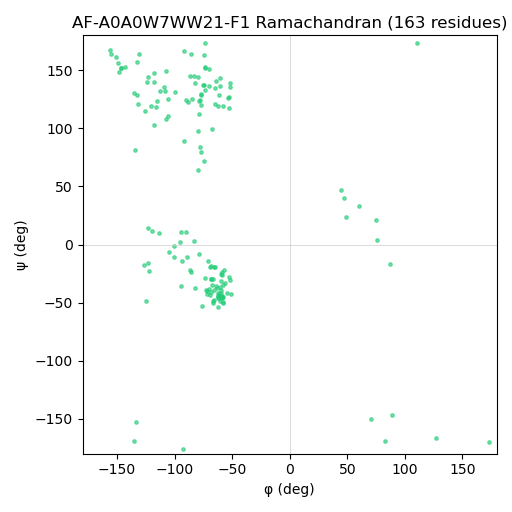1
ATOM 777 C CA . GLU A 1 99 ? 13.523 -4.274 7.144 1.00 93.31 99 GLU A CA 1
ATOM 778 C C . GLU A 1 99 ? 13.619 -3.277 5.986 1.00 93.31 99 GLU A C 1
ATOM 780 O O . GLU A 1 99 ? 12.660 -3.070 5.243 1.00 93.31 99 GLU A O 1
ATOM 785 N N . GLU A 1 100 ? 14.786 -2.651 5.845 1.00 90.31 100 GLU A N 1
ATOM 786 C CA . GLU A 1 100 ? 15.058 -1.701 4.770 1.00 90.31 100 GLU A CA 1
ATOM 787 C C . GLU A 1 100 ? 15.010 -2.397 3.402 1.00 90.31 100 GLU A C 1
ATOM 789 O O . GLU A 1 100 ? 15.478 -3.523 3.253 1.00 90.31 100 GLU A O 1
ATOM 794 N N . GLY A 1 101 ? 14.450 -1.718 2.400 1.00 90.94 101 GLY A N 1
ATOM 795 C CA . GLY A 1 101 ? 14.349 -2.230 1.030 1.00 90.94 101 GLY A CA 1
ATOM 796 C C . GLY A 1 101 ? 13.110 -3.085 0.754 1.00 90.94 101 GLY A C 1
ATOM 797 O O . GLY A 1 101 ? 12.745 -3.235 -0.413 1.00 90.94 101 GLY A O 1
ATOM 798 N N . VAL A 1 102 ? 12.421 -3.572 1.793 1.00 96.12 102 VAL A N 1
ATOM 799 C CA . VAL A 1 102 ? 11.141 -4.266 1.628 1.00 96.12 102 VAL A CA 1
ATOM 800 C C . VAL A 1 102 ? 10.043 -3.242 1.368 1.00 96.12 102 VAL A C 1
ATOM 802 O O . VAL A 1 102 ? 9.776 -2.371 2.197 1.00 96.12 102 VAL A O 1
ATOM 805 N N . GLU A 1 103 ? 9.382 -3.361 0.222 1.00 96.62 103 GLU A N 1
ATOM 806 C CA . GLU A 1 103 ? 8.364 -2.410 -0.211 1.00 96.62 103 GLU A CA 1
ATOM 807 C C . GLU A 1 103 ? 7.027 -3.097 -0.487 1.00 96.62 103 GLU A C 1
ATOM 809 O O . GLU A 1 103 ? 6.984 -4.206 -1.029 1.00 96.62 103 GLU A O 1
ATOM 814 N N . PHE A 1 104 ? 5.938 -2.398 -0.163 1.00 98.25 104 PHE A N 1
ATOM 815 C CA . PHE A 1 104 ? 4.573 -2.889 -0.287 1.00 98.25 104 PHE A CA 1
ATOM 816 C C . PHE A 1 104 ? 3.670 -1.867 -0.979 1.00 98.25 104 PHE A C 1
ATOM 818 O O . PHE A 1 104 ? 3.472 -0.751 -0.493 1.00 98.25 104 PHE A O 1
ATOM 825 N N . PHE A 1 105 ? 3.080 -2.271 -2.102 1.00 98.50 105 PHE A N 1
ATOM 826 C CA . PHE A 1 105 ? 2.236 -1.418 -2.930 1.00 98.50 105 PHE A CA 1
ATOM 827 C C . PHE A 1 105 ? 0.934 -2.112 -3.326 1.00 98.50 105 PHE A C 1
ATOM 829 O O . PHE A 1 105 ? 0.854 -3.338 -3.387 1.00 98.50 105 PHE A O 1
ATOM 836 N N . TRP A 1 106 ? -0.083 -1.320 -3.648 1.00 98.31 106 TRP A N 1
ATOM 837 C CA . TRP A 1 106 ? -1.128 -1.739 -4.575 1.00 98.31 106 TRP A CA 1
ATOM 838 C C . TRP A 1 106 ? -0.674 -1.432 -5.992 1.00 98.31 106 TRP A C 1
ATOM 840 O O . TRP A 1 106 ? -0.065 -0.385 -6.224 1.00 98.31 106 TRP A O 1
ATOM 850 N N . LEU A 1 107 ? -1.045 -2.280 -6.948 1.00 97.81 107 LEU A N 1
ATOM 851 C CA . LEU A 1 107 ? -1.072 -1.882 -8.352 1.00 97.81 107 LEU A CA 1
ATOM 852 C C . LEU A 1 107 ? -2.470 -1.362 -8.694 1.00 97.81 107 LEU A C 1
ATOM 854 O O . LEU A 1 107 ? -3.344 -2.123 -9.105 1.00 97.81 107 LEU A O 1
ATOM 858 N N . ALA A 1 108 ? -2.675 -0.062 -8.506 1.00 97.38 108 ALA A N 1
ATOM 859 C CA . ALA A 1 108 ? -3.948 0.575 -8.795 1.00 97.38 108 ALA A CA 1
ATOM 860 C C . ALA A 1 108 ? -4.159 0.746 -10.304 1.00 97.38 108 ALA A C 1
ATOM 862 O O . ALA A 1 108 ? -3.254 1.164 -11.033 1.00 97.38 108 ALA A O 1
ATOM 863 N N . GLY A 1 109 ? -5.373 0.456 -10.761 1.00 92.50 109 GLY A N 1
ATOM 864 C CA . GLY A 1 109 ? -5.807 0.621 -12.147 1.00 92.50 109 GLY A CA 1
ATOM 865 C C . GLY A 1 109 ? -7.184 1.275 -12.239 1.00 92.50 109 GLY A C 1
ATOM 866 O O . GLY A 1 109 ? -7.719 1.754 -11.240 1.00 92.50 109 GLY A O 1
ATOM 867 N N . ASP A 1 110 ? -7.761 1.269 -13.440 1.00 85.69 110 ASP A N 1
ATOM 868 C CA . ASP A 1 110 ? -9.125 1.769 -13.686 1.00 85.69 110 ASP A CA 1
ATOM 869 C C . ASP A 1 110 ? -10.218 0.763 -13.264 1.00 85.69 110 ASP A C 1
ATOM 871 O O . ASP A 1 110 ? -11.408 1.089 -13.279 1.00 85.69 110 ASP A O 1
ATOM 875 N N . ASP A 1 111 ? -9.816 -0.459 -12.907 1.00 87.38 111 ASP A N 1
ATOM 876 C CA . ASP A 1 111 ? -10.689 -1.520 -12.407 1.00 87.38 111 ASP A CA 1
ATOM 877 C C . ASP A 1 111 ? -11.146 -1.260 -10.959 1.00 87.38 111 ASP A C 1
ATOM 879 O O . ASP A 1 111 ? -10.694 -0.323 -10.292 1.00 87.38 111 ASP A O 1
ATOM 883 N N . ASP A 1 112 ? -12.049 -2.111 -10.464 1.00 92.81 112 ASP A N 1
ATOM 884 C CA . ASP A 1 112 ? -12.535 -2.058 -9.082 1.00 92.81 112 ASP A CA 1
ATOM 885 C C . ASP A 1 112 ? -11.353 -2.074 -8.087 1.00 92.81 112 ASP A C 1
ATOM 887 O O . ASP A 1 112 ? -10.533 -2.994 -8.146 1.00 92.81 112 ASP A O 1
ATOM 891 N N . PRO A 1 113 ? -11.255 -1.105 -7.152 1.00 94.06 113 PRO A N 1
ATOM 892 C CA . PRO A 1 113 ? -10.227 -1.107 -6.114 1.00 94.06 113 PRO A CA 1
ATOM 893 C C . PRO A 1 113 ? -10.152 -2.400 -5.303 1.00 94.06 113 PRO A C 1
ATOM 895 O O . PRO A 1 113 ? -9.085 -2.736 -4.801 1.00 94.06 113 PRO A O 1
ATOM 898 N N . ALA A 1 114 ? -11.256 -3.140 -5.168 1.00 94.31 114 ALA A N 1
ATOM 899 C CA . ALA A 1 114 ? -11.259 -4.436 -4.490 1.00 94.31 114 ALA A CA 1
ATOM 900 C C . ALA A 1 114 ? -10.436 -5.518 -5.218 1.00 94.31 114 ALA A C 1
ATOM 902 O O . ALA A 1 114 ? -10.051 -6.504 -4.598 1.00 94.31 114 ALA A O 1
ATOM 903 N N . GLU A 1 115 ? -10.156 -5.329 -6.508 1.00 94.44 115 GLU A N 1
ATOM 904 C CA . GLU A 1 115 ? -9.413 -6.268 -7.354 1.00 94.44 115 GLU A CA 1
ATOM 905 C C . GLU A 1 115 ? -7.945 -5.849 -7.545 1.00 94.44 115 GLU A C 1
ATOM 907 O O . GLU A 1 115 ? -7.183 -6.541 -8.224 1.00 94.44 115 GLU A O 1
ATOM 912 N N . TRP A 1 116 ? -7.520 -4.714 -6.976 1.00 97.31 116 TRP A N 1
ATOM 913 C CA . TRP A 1 116 ? -6.133 -4.263 -7.081 1.00 97.31 116 TRP A CA 1
ATOM 914 C C . TRP A 1 116 ? -5.199 -5.241 -6.360 1.00 97.31 116 TRP A C 1
ATOM 916 O O . TRP A 1 116 ? -5.330 -5.425 -5.147 1.00 97.31 116 TRP A O 1
ATOM 926 N N . PRO A 1 117 ? -4.222 -5.849 -7.058 1.00 97.62 117 PRO A N 1
ATOM 927 C CA . PRO A 1 117 ? -3.330 -6.799 -6.423 1.00 97.62 117 PRO A CA 1
ATOM 928 C C . PRO A 1 117 ? -2.331 -6.079 -5.518 1.00 97.62 117 PRO A C 1
ATOM 930 O O . PRO A 1 117 ? -1.901 -4.949 -5.787 1.00 97.62 117 PRO A O 1
ATOM 933 N N . VAL A 1 118 ? -1.891 -6.790 -4.484 1.00 98.38 118 VAL A N 1
ATOM 934 C CA . VAL A 1 118 ? -0.720 -6.408 -3.700 1.00 98.38 118 VAL A CA 1
ATOM 935 C C . VAL A 1 118 ? 0.537 -6.759 -4.494 1.00 98.38 118 VAL A C 1
ATOM 937 O O . VAL A 1 118 ? 0.700 -7.884 -4.974 1.00 98.38 118 VAL A O 1
ATOM 940 N N . LEU A 1 119 ? 1.434 -5.786 -4.627 1.00 98.19 119 LEU A N 1
ATOM 941 C CA . LEU A 1 119 ? 2.795 -5.971 -5.107 1.00 98.19 119 LEU A CA 1
ATOM 942 C C . LEU A 1 119 ? 3.776 -5.788 -3.957 1.00 98.19 119 LEU A C 1
ATOM 944 O O . LEU A 1 119 ? 3.671 -4.831 -3.191 1.00 98.19 119 LEU A O 1
ATOM 948 N N . ALA A 1 120 ? 4.753 -6.682 -3.872 1.00 97.88 120 ALA A N 1
ATOM 949 C CA . ALA A 1 120 ? 5.807 -6.596 -2.875 1.00 97.88 120 ALA A CA 1
ATOM 950 C C . ALA A 1 120 ? 7.155 -7.046 -3.442 1.00 97.88 120 ALA A C 1
ATOM 952 O O . ALA A 1 120 ? 7.210 -7.877 -4.351 1.00 97.88 120 ALA A O 1
ATOM 953 N N . ARG A 1 121 ? 8.245 -6.517 -2.893 1.00 96.62 121 ARG A N 1
ATOM 954 C CA . ARG A 1 121 ? 9.619 -6.985 -3.144 1.00 96.62 121 ARG A CA 1
ATOM 955 C C . ARG A 1 121 ? 10.455 -6.810 -1.883 1.00 96.62 121 ARG A C 1
ATOM 957 O O . ARG A 1 121 ? 10.132 -5.954 -1.064 1.00 96.62 121 ARG A O 1
ATOM 964 N N . LYS A 1 122 ? 11.484 -7.642 -1.702 1.00 93.88 122 LYS A N 1
ATOM 965 C CA . LYS A 1 122 ? 12.343 -7.614 -0.502 1.00 93.88 122 LYS A CA 1
ATOM 966 C C . LYS A 1 122 ? 13.492 -6.612 -0.608 1.00 93.88 122 LYS A C 1
ATOM 968 O O . LYS A 1 122 ? 13.990 -6.160 0.414 1.00 93.88 122 LYS A O 1
ATOM 973 N N . ASP A 1 123 ? 13.881 -6.270 -1.830 1.00 93.25 123 ASP A N 1
ATOM 974 C CA . ASP A 1 123 ? 14.914 -5.288 -2.136 1.00 93.25 123 ASP A CA 1
ATOM 975 C C . ASP A 1 123 ? 14.571 -4.598 -3.471 1.00 93.25 123 ASP A C 1
ATOM 977 O O . ASP A 1 123 ? 13.997 -5.246 -4.356 1.00 93.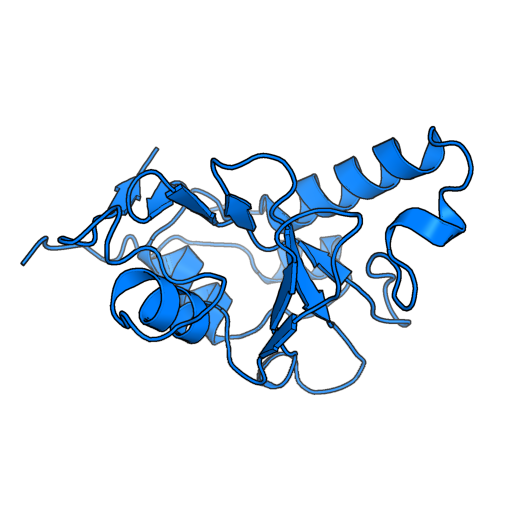25 123 ASP A O 1
ATOM 981 N N . PRO A 1 124 ? 14.930 -3.316 -3.679 1.00 88.88 124 PRO A N 1
ATOM 982 C CA . PRO A 1 124 ? 14.699 -2.624 -4.946 1.00 88.88 124 PRO A CA 1
ATOM 983 C C . PRO A 1 124 ? 15.316 -3.292 -6.184 1.00 88.88 124 PRO A C 1
ATOM 985 O O . PRO A 1 124 ? 14.871 -3.028 -7.304 1.00 88.88 124 PRO A O 1
ATOM 988 N N . ALA A 1 125 ? 16.342 -4.128 -6.005 1.00 89.62 125 ALA A N 1
ATOM 989 C CA . ALA A 1 125 ? 16.988 -4.902 -7.059 1.00 89.62 125 ALA A CA 1
ATOM 990 C C . ALA A 1 125 ? 16.350 -6.283 -7.298 1.00 89.62 125 ALA A C 1
ATOM 992 O O . ALA A 1 125 ? 16.693 -6.935 -8.288 1.00 89.62 125 ALA A O 1
ATOM 993 N N . GLU A 1 126 ? 15.457 -6.739 -6.416 1.00 93.00 126 GLU A N 1
ATOM 994 C CA . GLU A 1 126 ? 14.748 -8.012 -6.554 1.00 93.00 126 GLU A CA 1
ATOM 995 C C . GLU A 1 126 ? 13.479 -7.899 -7.413 1.00 9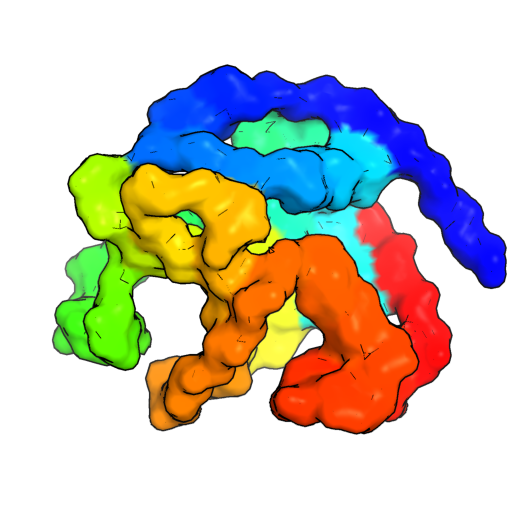3.00 126 GLU A C 1
ATOM 997 O O . GLU A 1 126 ? 12.977 -6.814 -7.719 1.00 93.00 126 GLU A O 1
ATOM 1002 N N . GLU A 1 127 ? 12.974 -9.058 -7.845 1.00 93.12 127 GLU A N 1
ATOM 1003 C CA . GLU A 1 127 ? 11.764 -9.151 -8.657 1.00 93.12 127 GLU A CA 1
ATOM 1004 C C . GLU A 1 127 ? 10.506 -8.806 -7.846 1.00 93.12 127 GLU A C 1
ATOM 1006 O O . GLU A 1 127 ? 10.412 -9.032 -6.639 1.00 93.12 127 GLU A O 1
ATOM 1011 N N . TRP A 1 128 ? 9.500 -8.279 -8.542 1.00 96.38 128 TRP A N 1
ATOM 1012 C CA . TRP A 1 128 ? 8.183 -8.049 -7.963 1.00 96.38 128 TRP A CA 1
ATOM 1013 C C . TRP A 1 128 ? 7.430 -9.361 -7.775 1.00 96.38 128 TRP A C 1
ATOM 1015 O O . TRP A 1 128 ? 7.272 -10.143 -8.713 1.00 96.38 128 TRP A O 1
ATOM 1025 N N . HIS A 1 129 ? 6.850 -9.534 -6.596 1.00 97.56 129 HIS A N 1
ATOM 1026 C CA . HIS A 1 129 ? 5.871 -10.568 -6.309 1.00 97.56 129 HIS A CA 1
ATOM 1027 C C . HIS A 1 129 ? 4.469 -9.966 -6.356 1.00 97.56 129 HIS A C 1
ATOM 1029 O O . HIS A 1 129 ? 4.223 -8.920 -5.755 1.00 97.56 129 HIS A O 1
ATOM 1035 N N . SER A 1 130 ? 3.554 -10.624 -7.070 1.00 97.38 130 SER A N 1
ATOM 1036 C CA . SER A 1 130 ? 2.159 -10.197 -7.186 1.00 97.38 130 SER A CA 1
ATOM 1037 C C . SER A 1 130 ? 1.223 -11.173 -6.495 1.00 97.38 130 SER A C 1
ATOM 1039 O O . SER A 1 130 ? 1.297 -12.382 -6.715 1.00 97.38 130 SER A O 1
ATOM 1041 N N . PHE A 1 131 ? 0.323 -10.620 -5.690 1.00 97.62 131 PHE A N 1
ATOM 1042 C CA . PHE A 1 131 ? -0.658 -11.348 -4.908 1.00 97.62 131 PHE A CA 1
ATOM 1043 C C . PHE A 1 131 ? -2.049 -10.808 -5.239 1.00 97.62 131 PHE A C 1
ATOM 1045 O O . PHE A 1 131 ? -2.360 -9.649 -4.964 1.00 97.62 131 PHE A O 1
ATOM 1052 N N . ALA A 1 132 ? -2.888 -11.648 -5.846 1.00 96.06 132 ALA A N 1
ATOM 1053 C CA . ALA A 1 132 ? -4.276 -11.324 -6.174 1.00 96.06 132 ALA A CA 1
ATOM 1054 C C . ALA A 1 132 ? -5.169 -11.458 -4.927 1.00 96.06 132 ALA A C 1
ATOM 1056 O O . ALA A 1 132 ? -6.004 -12.355 -4.845 1.00 96.06 132 ALA A O 1
ATOM 1057 N N . MET A 1 133 ? -4.911 -10.612 -3.931 1.00 96.69 133 MET A N 1
ATOM 1058 C CA . MET A 1 133 ? -5.613 -10.564 -2.650 1.00 96.69 133 MET A CA 1
ATOM 1059 C C . MET A 1 133 ? -5.585 -9.142 -2.081 1.00 96.69 133 MET A C 1
ATOM 1061 O O . MET A 1 133 ? -4.737 -8.331 -2.463 1.00 96.69 133 MET A O 1
ATOM 1065 N N . GLY A 1 134 ? -6.484 -8.862 -1.139 1.00 96.50 134 GLY A N 1
ATOM 1066 C CA . GLY A 1 134 ? -6.514 -7.596 -0.412 1.00 96.50 134 GLY A CA 1
ATOM 1067 C C . GLY A 1 134 ? -5.401 -7.477 0.634 1.00 96.50 134 GLY A C 1
ATOM 1068 O O . GLY A 1 134 ? -4.810 -8.466 1.070 1.00 96.50 134 GLY A O 1
ATOM 1069 N N . VAL A 1 135 ? -5.139 -6.251 1.094 1.00 97.50 135 VAL A N 1
ATOM 1070 C CA . VAL A 1 135 ? -4.118 -5.982 2.127 1.00 97.50 135 VAL A CA 1
ATOM 1071 C C . VAL A 1 135 ? -4.386 -6.725 3.439 1.00 97.50 135 VAL A C 1
ATOM 1073 O O . VAL A 1 135 ? -3.452 -7.335 3.956 1.00 97.50 135 VAL A O 1
ATOM 1076 N N . PRO A 1 136 ? -5.616 -6.753 3.988 1.00 96.69 136 PRO A N 1
ATOM 1077 C CA . PRO A 1 136 ? -5.879 -7.493 5.221 1.00 96.69 136 PRO A CA 1
ATOM 1078 C C . PRO A 1 136 ? -5.590 -8.995 5.092 1.00 96.69 136 PRO A C 1
ATOM 1080 O O . PRO A 1 136 ? -5.076 -9.599 6.030 1.00 96.69 136 PRO A O 1
ATOM 1083 N N . GLU A 1 137 ? -5.880 -9.592 3.932 1.00 97.31 137 GLU A N 1
ATOM 1084 C CA . GLU A 1 137 ? -5.576 -11.001 3.652 1.00 97.31 137 GLU A CA 1
ATOM 1085 C C . GLU A 1 137 ? -4.064 -11.233 3.535 1.00 97.31 137 GLU A C 1
ATOM 1087 O O . GLU A 1 137 ? -3.535 -12.158 4.152 1.00 97.31 137 GLU A O 1
ATOM 1092 N N . PHE A 1 138 ? -3.346 -10.345 2.841 1.00 98.06 138 PHE A N 1
ATOM 1093 C CA . PHE A 1 138 ? -1.887 -10.396 2.750 1.00 98.06 138 PHE A CA 1
ATOM 1094 C C . PHE A 1 138 ? -1.218 -10.309 4.130 1.00 98.06 138 PHE A C 1
ATOM 1096 O O . PHE A 1 138 ? -0.337 -11.110 4.444 1.00 98.06 138 PHE A O 1
ATOM 1103 N N . ILE A 1 139 ? -1.667 -9.380 4.982 1.00 97.38 139 ILE A N 1
ATOM 1104 C CA . ILE A 1 139 ? -1.185 -9.245 6.365 1.00 97.38 139 ILE A CA 1
ATOM 1105 C C . ILE A 1 139 ? -1.500 -10.515 7.158 1.00 97.38 139 ILE A C 1
ATOM 1107 O O . ILE A 1 139 ? -0.640 -11.029 7.868 1.00 97.38 139 ILE A O 1
ATOM 1111 N N . TYR A 1 140 ? -2.709 -11.064 7.022 1.00 95.81 140 TYR A N 1
ATOM 1112 C CA . TYR A 1 140 ? -3.081 -12.298 7.705 1.00 95.81 140 TYR A CA 1
ATOM 1113 C C . TYR A 1 140 ? -2.146 -13.461 7.343 1.00 95.81 140 TYR A C 1
ATOM 1115 O O . TYR A 1 140 ? -1.616 -14.110 8.248 1.00 95.81 140 TYR A O 1
ATOM 1123 N N . HIS A 1 141 ? -1.884 -13.696 6.053 1.00 97.00 141 HIS A N 1
ATOM 1124 C CA . HIS A 1 141 ? -0.941 -14.730 5.616 1.00 97.00 141 HIS A CA 1
ATOM 1125 C C . HIS A 1 141 ? 0.482 -14.451 6.103 1.00 97.00 141 HIS A C 1
ATOM 1127 O O . HIS A 1 141 ? 1.099 -15.330 6.697 1.00 97.00 141 HIS A O 1
ATOM 1133 N N . MET A 1 142 ? 0.972 -13.216 5.965 1.00 96.31 142 MET A N 1
ATOM 1134 C CA . MET A 1 142 ? 2.284 -12.809 6.480 1.00 96.31 142 MET A CA 1
ATOM 1135 C C . MET A 1 142 ? 2.476 -13.172 7.959 1.00 96.31 142 MET A C 1
ATOM 1137 O O . MET A 1 142 ? 3.548 -13.640 8.347 1.00 96.31 142 MET A O 1
ATOM 1141 N N . LEU A 1 143 ? 1.448 -12.961 8.782 1.00 94.88 143 LEU A N 1
ATOM 1142 C CA . LEU A 1 143 ? 1.517 -13.153 10.229 1.00 94.88 143 LEU A CA 1
ATOM 1143 C C . LEU A 1 143 ? 1.230 -14.587 10.689 1.00 94.88 143 LEU A C 1
ATOM 1145 O O . LEU A 1 143 ? 1.593 -14.932 11.811 1.00 94.88 143 LEU A O 1
ATOM 1149 N N . THR A 1 144 ? 0.541 -15.405 9.891 1.00 93.75 144 THR A N 1
ATOM 1150 C CA . THR A 1 144 ? -0.010 -16.690 10.371 1.00 93.75 144 THR A CA 1
ATOM 1151 C C . THR A 1 144 ? 0.383 -17.907 9.546 1.00 93.75 144 THR A C 1
ATOM 1153 O O . THR A 1 144 ? 0.287 -19.027 10.051 1.00 93.75 144 THR A O 1
ATOM 1156 N N . ASP A 1 145 ? 0.847 -17.714 8.314 1.00 94.19 145 ASP A N 1
ATOM 1157 C CA . ASP A 1 145 ? 1.169 -18.789 7.386 1.00 94.19 145 ASP A CA 1
ATOM 1158 C C . ASP A 1 145 ? 2.689 -18.959 7.256 1.00 94.19 145 ASP A C 1
ATOM 1160 O O . ASP A 1 145 ? 3.397 -18.112 6.709 1.00 94.19 145 ASP A O 1
ATOM 1164 N N . ALA A 1 146 ? 3.190 -20.080 7.778 1.00 90.38 146 ALA A N 1
ATOM 1165 C CA . ALA A 1 146 ? 4.615 -20.401 7.775 1.00 90.38 146 ALA A CA 1
ATOM 1166 C C . ALA A 1 146 ? 5.168 -20.710 6.379 1.00 90.38 146 ALA A C 1
ATOM 1168 O O . ALA A 1 146 ? 6.375 -20.612 6.166 1.00 90.38 146 ALA A O 1
ATOM 1169 N N . ASP A 1 147 ? 4.295 -21.046 5.428 1.00 93.06 147 ASP A N 1
ATOM 1170 C CA . ASP A 1 147 ? 4.675 -21.336 4.050 1.00 93.06 147 ASP A CA 1
ATOM 1171 C C . ASP A 1 147 ? 4.531 -20.100 3.142 1.00 93.06 147 ASP A C 1
ATOM 1173 O O . ASP A 1 147 ? 4.808 -20.175 1.939 1.00 93.06 147 ASP A O 1
ATOM 1177 N N . PHE A 1 148 ? 4.142 -18.940 3.695 1.00 95.00 148 PHE A N 1
ATOM 1178 C CA . PHE A 1 148 ? 3.955 -17.701 2.943 1.00 95.00 148 PHE A CA 1
ATOM 1179 C C . PHE A 1 148 ? 5.288 -17.054 2.549 1.00 95.00 148 PHE A C 1
ATOM 1181 O O . PHE A 1 148 ? 5.710 -16.032 3.071 1.00 95.00 148 PHE A O 1
ATOM 1188 N N . SER A 1 149 ? 6.001 -17.652 1.605 1.00 88.81 149 SER A N 1
ATOM 1189 C CA . SER A 1 149 ? 7.279 -17.136 1.114 1.00 88.81 149 SER A CA 1
ATOM 1190 C C . SER A 1 149 ? 7.089 -16.056 0.031 1.00 88.81 149 SER A C 1
ATOM 1192 O O . SER A 1 149 ? 6.180 -16.183 -0.793 1.00 88.81 149 SER A O 1
ATOM 1194 N N . PRO A 1 150 ? 7.945 -15.015 -0.044 1.00 93.31 150 PRO A N 1
ATOM 1195 C CA . PRO A 1 150 ? 9.087 -14.705 0.830 1.00 93.31 150 PRO A CA 1
ATOM 1196 C C . PRO A 1 150 ? 8.769 -13.731 1.984 1.00 93.31 150 PRO A C 1
ATOM 1198 O O . PRO A 1 150 ? 9.694 -13.224 2.619 1.00 93.31 150 PRO A O 1
ATOM 1201 N N . PHE A 1 151 ? 7.493 -13.426 2.241 1.00 95.50 151 PHE A N 1
ATOM 1202 C CA . PHE A 1 151 ? 7.091 -12.330 3.139 1.00 95.50 151 PHE A CA 1
ATOM 1203 C C . PHE A 1 151 ? 6.573 -12.774 4.510 1.00 95.50 151 PHE A C 1
ATOM 1205 O O . PHE A 1 151 ? 6.332 -11.925 5.357 1.00 95.50 151 PHE A O 1
ATOM 1212 N N . GLY A 1 152 ? 6.396 -14.071 4.737 1.00 93.75 152 GLY A N 1
ATOM 1213 C CA . GLY A 1 152 ? 5.927 -14.653 5.987 1.00 93.75 152 GLY A CA 1
ATOM 1214 C C . GLY A 1 152 ? 6.925 -14.429 7.114 1.00 93.75 152 GLY A C 1
ATOM 1215 O O . GLY A 1 152 ? 8.129 -14.620 6.942 1.00 93.75 152 GLY A O 1
ATOM 1216 N N . ILE A 1 153 ? 6.416 -14.021 8.275 1.00 92.50 153 ILE A N 1
ATOM 1217 C CA . ILE A 1 153 ? 7.234 -13.672 9.444 1.00 92.50 153 ILE A CA 1
ATOM 1218 C C . ILE A 1 153 ? 6.942 -14.548 10.661 1.00 92.50 153 ILE A C 1
ATOM 1220 O O . ILE A 1 153 ? 7.410 -14.250 11.757 1.00 92.50 153 ILE A O 1
ATOM 1224 N N . THR A 1 154 ? 6.202 -15.644 10.492 1.00 91.50 154 THR A N 1
ATOM 1225 C CA . THR A 1 154 ? 5.787 -16.538 11.587 1.00 91.50 154 THR A CA 1
ATOM 1226 C C . THR A 1 154 ? 6.959 -17.085 12.404 1.00 91.50 154 THR A C 1
ATOM 1228 O O . THR A 1 154 ? 6.825 -17.299 13.604 1.00 91.50 154 THR A O 1
ATOM 1231 N N . GLU A 1 155 ? 8.120 -17.318 11.782 1.00 87.06 155 GLU A N 1
ATOM 1232 C CA . GLU A 1 155 ? 9.322 -17.779 12.493 1.00 87.06 155 GLU A CA 1
ATOM 1233 C C . GLU A 1 155 ? 9.971 -16.673 13.338 1.00 87.06 155 GLU A C 1
ATOM 1235 O O . GLU A 1 155 ? 10.590 -16.959 14.363 1.00 87.06 155 GLU A O 1
ATOM 1240 N N . LEU A 1 156 ? 9.816 -15.413 12.922 1.00 83.94 156 LEU A N 1
ATOM 1241 C CA . LEU A 1 156 ? 10.323 -14.240 13.636 1.00 83.94 156 LEU A CA 1
ATOM 1242 C C . LEU A 1 156 ? 9.368 -13.833 14.768 1.00 83.94 156 LEU A C 1
ATOM 1244 O O . LEU A 1 156 ? 9.814 -13.458 15.852 1.00 83.94 156 LEU A O 1
ATOM 1248 N N . PHE A 1 157 ? 8.061 -13.956 14.522 1.00 86.75 157 PHE A N 1
ATOM 1249 C CA . PHE A 1 157 ? 6.978 -13.560 15.419 1.00 86.75 157 PHE A CA 1
ATOM 1250 C C . PHE A 1 157 ? 5.912 -14.666 15.490 1.00 86.75 157 PHE A C 1
ATOM 1252 O O . PHE A 1 157 ? 4.877 -14.577 14.830 1.00 86.75 157 PHE A O 1
ATOM 1259 N N . PRO A 1 158 ? 6.136 -15.717 16.300 1.00 82.25 158 PRO A N 1
ATOM 1260 C CA . PRO A 1 158 ? 5.221 -16.859 16.386 1.00 82.25 158 PRO A CA 1
ATOM 1261 C C . PRO A 1 158 ? 3.873 -16.517 17.034 1.00 82.25 158 PRO A C 1
ATOM 1263 O O . PRO A 1 158 ? 2.906 -17.261 16.8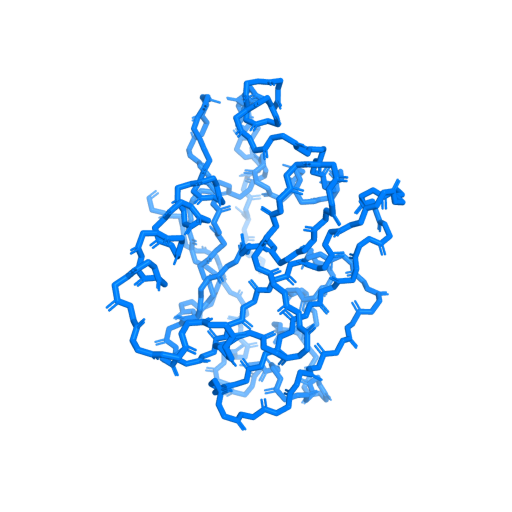79 1.00 82.25 158 PRO A O 1
ATOM 1266 N N . GLU A 1 159 ? 3.800 -15.402 17.762 1.00 87.81 159 GLU A N 1
ATOM 1267 C CA . GLU A 1 159 ? 2.568 -14.867 18.337 1.00 87.81 159 GLU A CA 1
ATOM 1268 C C . GLU A 1 159 ? 2.292 -13.480 17.736 1.00 87.81 159 GLU A C 1
ATOM 1270 O O . GLU A 1 159 ? 2.937 -12.510 18.140 1.00 87.81 159 GLU A O 1
ATOM 1275 N N . PRO A 1 160 ? 1.353 -13.362 16.778 1.00 88.44 160 PRO A N 1
ATOM 1276 C CA . PRO A 1 160 ? 1.017 -12.081 16.172 1.00 88.44 160 PRO A CA 1
ATOM 1277 C C . PRO A 1 160 ? 0.499 -11.065 17.190 1.00 88.44 160 PRO A C 1
ATOM 1279 O O . PRO A 1 160 ? -0.361 -11.381 18.022 1.00 88.44 160 PRO A O 1
ATOM 1282 N N . SER A 1 161 ? 0.979 -9.829 17.089 1.00 89.12 161 SER A N 1
ATOM 1283 C CA . SER A 1 161 ? 0.551 -8.713 17.933 1.00 89.12 161 SER A CA 1
ATOM 1284 C C . SER A 1 161 ? 0.205 -7.480 17.101 1.00 89.12 161 SER A C 1
ATOM 1286 O O . SER A 1 161 ? 0.553 -7.383 15.925 1.00 89.12 161 SER A O 1
ATOM 1288 N N . TYR A 1 162 ? -0.501 -6.541 17.725 1.00 90.00 162 TYR A N 1
ATOM 1289 C CA . TYR A 1 162 ? -0.711 -5.203 17.192 1.00 90.00 162 TYR A CA 1
ATOM 1290 C C . TYR A 1 162 ? -0.427 -4.188 18.295 1.00 90.00 162 TYR A C 1
ATOM 1292 O O . TYR A 1 162 ? -0.963 -4.321 19.401 1.00 90.00 162 TYR A O 1
ATOM 1300 N N . GLU A 1 163 ? 0.411 -3.200 17.997 1.00 87.75 163 GLU A N 1
ATOM 1301 C CA . GLU A 1 163 ? 0.732 -2.092 18.893 1.00 87.75 163 GLU A CA 1
ATOM 1302 C C . GLU A 1 163 ? 0.351 -0.773 18.223 1.00 87.75 163 GLU A C 1
ATOM 1304 O O . GLU A 1 163 ? 0.843 -0.434 17.150 1.00 87.75 163 GLU A O 1
ATOM 1309 N N . MET A 1 164 ? -0.558 -0.040 18.858 1.00 85.62 164 MET A N 1
ATOM 1310 C CA . MET A 1 164 ? -1.009 1.271 18.400 1.00 85.62 164 MET A CA 1
ATOM 1311 C C . MET A 1 164 ? -0.003 2.331 18.852 1.00 85.62 164 MET A C 1
ATOM 1313 O O . MET A 1 164 ? 0.464 2.276 19.997 1.00 85.62 164 MET A O 1
ATOM 1317 N N . TYR A 1 165 ? 0.306 3.301 17.990 1.00 79.19 165 TYR A N 1
ATOM 1318 C CA . TYR A 1 165 ? 1.032 4.498 18.435 1.00 79.19 165 TYR A CA 1
ATOM 1319 C C . TYR A 1 165 ? 0.122 5.439 19.192 1.00 79.19 165 TYR A C 1
ATOM 1321 O O . TYR A 1 165 ? -1.093 5.168 19.287 1.00 79.19 165 TYR A O 1
#

Solvent-accessible surface area (backbone atoms only — not comparable to full-atom values): 9121 Å² total; per-residue (Å²): 137,82,82,81,66,69,63,68,40,65,57,42,60,69,53,38,27,61,74,57,50,44,81,71,32,69,64,50,52,51,49,33,26,33,63,30,34,35,27,42,54,86,38,39,33,48,44,29,29,86,38,45,64,59,43,38,32,54,53,50,47,50,51,52,51,58,52,41,74,72,45,83,68,46,82,59,69,48,61,99,54,46,73,51,40,68,95,73,27,26,38,41,48,46,38,45,50,72,55,82,53,33,44,37,26,34,49,40,58,95,61,64,49,74,70,32,26,34,35,35,30,68,32,81,89,51,70,79,44,79,39,92,45,48,65,65,56,51,51,48,38,24,46,68,30,83,82,37,76,94,70,36,40,24,90,83,36,80,69,74,45,77,49,66,114

InterPro domains:
  IPR037883 Knr4/Smi1-like domain superfamily [SSF160631] (19-145)

Foldseek 3Di:
DPDQAQQQAAAPQVLQCVLVLHHAAPVLVSVQRGFPFWDKLLWKTFQHHNHDRDTSLSVVLVVLVVVLVPDDPSVLQDPPFDRQDNPAFTWGFTIDTPQPQWGWTWRGDPDDNQQTWIWIDNHSPDDIDTGRHDPVVVVCCLCDPPPPPPRRCCVVRVDMDIDHD